Protein AF-A0A496RJE5-F1 (afdb_monomer_lite)

Secondary structure (DSSP, 8-state):
-PPP-----HHHHHHHH-HHHHHHHHHHHHTT--EEEEEEEEEEEEEEETTTTEEE--STTTGGGGGGBTSEETTEEEEEEEEEEEEEEEEEESS-S-GGG-----S-HHHHHHHHHHHHHHHHHHHHHHH---HHHHHHHHHHHHHHHHHHH----

Radius of gyration: 21.96 Å; chains: 1; bounding box: 52×40×58 Å

Structure (mmCIF, N/CA/C/O backbone):
data_AF-A0A496RJE5-F1
#
_entry.id   AF-A0A496RJE5-F1
#
loop_
_atom_site.group_PDB
_atom_site.id
_atom_site.type_symbol
_atom_site.label_atom_id
_atom_site.label_alt_id
_atom_site.label_comp_id
_atom_site.label_asym_id
_atom_site.label_entity_id
_atom_site.label_seq_id
_atom_site.pdbx_PDB_ins_code
_atom_site.Cartn_x
_atom_site.Cartn_y
_atom_site.Cartn_z
_atom_site.occupancy
_atom_site.B_iso_or_equiv
_atom_site.auth_seq_id
_atom_site.auth_comp_id
_atom_site.auth_asym_id
_atom_site.auth_atom_id
_atom_site.pdbx_PDB_model_num
ATOM 1 N N . VAL A 1 1 ? 32.457 25.068 -16.200 1.00 41.00 1 VAL A N 1
ATOM 2 C CA . VAL A 1 1 ? 31.745 24.060 -17.013 1.00 41.00 1 VAL A CA 1
ATOM 3 C C . VAL A 1 1 ? 31.152 23.102 -16.009 1.00 41.00 1 VAL A C 1
ATOM 5 O O . VAL A 1 1 ? 31.904 22.355 -15.402 1.00 41.00 1 VAL A O 1
ATOM 8 N N . GLU A 1 2 ? 29.876 23.285 -15.682 1.00 40.19 2 GLU A N 1
ATOM 9 C CA . GLU A 1 2 ? 29.171 22.402 -14.750 1.00 40.19 2 GLU A CA 1
ATOM 10 C C . GLU A 1 2 ? 28.734 21.156 -15.521 1.00 40.19 2 GLU A C 1
ATOM 12 O O . GLU A 1 2 ? 28.161 21.270 -16.606 1.00 40.19 2 GLU A O 1
ATOM 17 N N . ASP A 1 3 ? 29.083 19.988 -14.987 1.00 42.78 3 ASP A N 1
ATOM 18 C CA . ASP A 1 3 ? 28.692 18.684 -15.520 1.00 42.78 3 ASP A CA 1
ATOM 19 C C . ASP A 1 3 ? 27.156 18.602 -15.582 1.00 42.78 3 ASP A C 1
ATOM 21 O O . ASP A 1 3 ? 26.494 18.890 -14.576 1.00 42.78 3 ASP A O 1
ATOM 25 N N . PRO A 1 4 ? 26.544 18.248 -16.726 1.00 40.50 4 PRO A N 1
ATOM 26 C CA . PRO A 1 4 ? 25.096 18.164 -16.810 1.00 40.50 4 PRO A CA 1
ATOM 27 C C . PRO A 1 4 ? 24.574 17.057 -15.887 1.00 40.50 4 PRO A C 1
ATOM 29 O O . PRO A 1 4 ? 25.079 15.936 -15.865 1.00 40.50 4 PRO A O 1
ATOM 32 N N . ILE A 1 5 ? 23.515 17.364 -15.135 1.00 41.75 5 ILE A N 1
ATOM 33 C CA . ILE A 1 5 ? 22.805 16.381 -14.314 1.00 41.75 5 ILE A CA 1
ATOM 34 C C . ILE A 1 5 ? 22.222 15.304 -15.240 1.00 41.75 5 ILE A C 1
ATOM 36 O O . ILE A 1 5 ? 21.236 15.531 -15.942 1.00 41.75 5 ILE A O 1
ATOM 40 N N . HIS A 1 6 ? 22.812 14.111 -15.220 1.00 40.84 6 HIS A N 1
ATOM 41 C CA . HIS A 1 6 ? 22.253 12.930 -15.865 1.00 40.84 6 HIS A CA 1
ATOM 42 C C . HIS A 1 6 ? 21.144 12.359 -14.974 1.00 40.84 6 HIS A C 1
ATOM 44 O O . HIS A 1 6 ? 21.412 11.727 -13.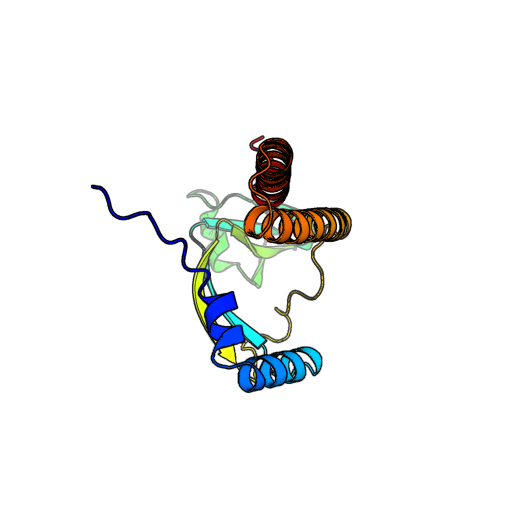954 1.00 40.84 6 HIS A O 1
ATOM 50 N N . VAL A 1 7 ? 19.879 12.563 -15.346 1.00 40.28 7 VAL A N 1
ATOM 51 C CA . VAL A 1 7 ? 18.779 11.796 -14.746 1.00 40.28 7 VAL A CA 1
ATOM 52 C C . VAL A 1 7 ? 18.904 10.355 -15.240 1.00 40.28 7 VAL A C 1
ATOM 54 O O . VAL A 1 7 ? 18.534 10.025 -16.364 1.00 40.28 7 VAL A O 1
ATOM 57 N N . ILE A 1 8 ? 19.470 9.490 -14.403 1.00 44.50 8 ILE A N 1
ATOM 58 C CA . ILE A 1 8 ? 19.629 8.067 -14.692 1.00 44.50 8 ILE A CA 1
ATOM 59 C C . ILE A 1 8 ? 18.302 7.368 -14.381 1.00 44.50 8 ILE A C 1
ATOM 61 O O . ILE A 1 8 ? 17.990 7.080 -13.226 1.00 44.50 8 ILE A O 1
ATOM 65 N N . CYS A 1 9 ? 17.511 7.060 -15.414 1.00 47.94 9 CYS A N 1
ATOM 66 C CA . CYS A 1 9 ? 16.371 6.157 -15.265 1.00 47.94 9 CYS A CA 1
ATOM 67 C C . CYS A 1 9 ? 16.885 4.713 -15.146 1.00 47.94 9 CYS A C 1
ATOM 69 O O . CYS A 1 9 ? 16.980 3.978 -16.133 1.00 47.94 9 CYS A O 1
ATOM 71 N N . LEU A 1 10 ? 17.258 4.318 -13.924 1.00 49.53 10 LEU A N 1
ATOM 72 C CA . LEU A 1 10 ? 17.849 3.007 -13.624 1.00 49.53 10 LEU A CA 1
ATOM 73 C C . LEU A 1 10 ? 16.986 1.840 -14.128 1.00 49.53 10 LEU A C 1
ATOM 75 O O . LEU A 1 10 ? 17.532 0.834 -14.569 1.00 49.53 10 LEU A O 1
ATOM 79 N N . ALA A 1 11 ? 15.658 1.990 -14.140 1.00 55.22 11 ALA A N 1
ATOM 80 C CA . ALA A 1 11 ? 14.743 0.977 -14.664 1.00 55.22 11 ALA A CA 1
ATOM 81 C C . ALA A 1 11 ? 14.916 0.745 -16.179 1.00 55.22 11 ALA A C 1
ATOM 83 O O . ALA A 1 11 ? 14.991 -0.404 -16.618 1.00 55.22 11 ALA A O 1
ATOM 84 N N . CYS A 1 12 ? 15.045 1.813 -16.974 1.00 49.59 12 CYS A N 1
ATOM 85 C CA . CYS A 1 12 ? 15.249 1.708 -18.422 1.00 49.59 12 CYS A CA 1
ATOM 86 C C . CYS A 1 12 ? 16.624 1.122 -18.759 1.00 49.59 12 CYS A C 1
ATOM 88 O O . CYS A 1 12 ? 16.729 0.259 -19.629 1.00 49.59 12 CYS A O 1
ATOM 90 N N . LEU A 1 13 ? 17.672 1.534 -18.036 1.00 56.09 13 LEU A N 1
ATOM 91 C CA . LEU A 1 13 ? 19.010 0.960 -18.206 1.00 56.09 13 LEU A CA 1
ATOM 92 C C . LEU A 1 13 ? 19.041 -0.519 -17.823 1.00 56.09 13 LEU A C 1
ATOM 94 O O . LEU A 1 13 ? 19.620 -1.324 -18.544 1.00 56.09 13 LEU A O 1
ATOM 98 N N . TYR A 1 14 ? 18.375 -0.902 -16.734 1.00 61.72 14 TYR A N 1
ATOM 99 C CA . TYR A 1 14 ? 18.297 -2.299 -16.322 1.00 61.72 14 TYR A CA 1
ATOM 100 C C . TYR A 1 14 ? 17.553 -3.155 -17.353 1.00 61.72 14 TYR A C 1
ATOM 102 O O . TYR A 1 14 ? 18.004 -4.250 -17.678 1.00 61.72 14 TYR A O 1
ATOM 110 N N . GLN A 1 15 ? 16.453 -2.649 -17.924 1.00 68.75 15 GLN A N 1
ATOM 111 C CA . GLN A 1 15 ? 15.754 -3.329 -19.015 1.00 68.75 15 GLN A CA 1
ATOM 112 C C . GLN A 1 15 ? 16.622 -3.462 -20.269 1.00 68.75 15 GLN A C 1
ATOM 114 O O . GLN A 1 15 ? 16.602 -4.512 -20.907 1.00 68.75 15 GLN A O 1
ATOM 119 N N . TYR A 1 16 ? 17.392 -2.429 -20.608 1.00 64.31 16 TYR A N 1
ATOM 120 C CA . TYR A 1 16 ? 18.298 -2.456 -21.753 1.00 64.31 16 TYR A CA 1
ATOM 121 C C . TYR A 1 16 ? 19.459 -3.447 -21.561 1.00 64.31 16 TYR A C 1
ATOM 123 O O . TYR A 1 16 ? 19.780 -4.204 -22.473 1.00 64.31 16 TYR A O 1
ATOM 131 N N . ILE A 1 17 ? 20.065 -3.478 -20.370 1.00 70.44 17 ILE A N 1
ATOM 132 C CA . ILE A 1 17 ? 21.220 -4.335 -20.056 1.00 70.44 17 ILE A CA 1
ATOM 133 C C . ILE A 1 17 ? 20.788 -5.791 -19.806 1.00 70.44 17 ILE A C 1
ATOM 135 O O . ILE A 1 17 ? 21.493 -6.723 -20.195 1.00 70.44 17 ILE A O 1
ATOM 139 N N . PHE A 1 18 ? 19.618 -6.012 -19.196 1.00 82.00 18 PHE A N 1
ATOM 140 C CA . PHE A 1 18 ? 19.119 -7.336 -18.801 1.00 82.00 18 PHE A CA 1
ATOM 141 C C . PHE A 1 18 ? 17.713 -7.648 -19.359 1.00 82.00 18 PHE A C 1
ATOM 143 O O . PHE A 1 18 ? 16.799 -7.980 -18.593 1.00 82.00 18 PHE A O 1
ATOM 150 N N . PRO A 1 19 ? 17.510 -7.615 -20.692 1.00 79.56 19 PRO A N 1
ATOM 151 C CA . PRO A 1 19 ? 16.179 -7.728 -21.295 1.00 79.56 19 PRO A CA 1
ATOM 152 C C . PRO A 1 19 ? 15.504 -9.070 -20.981 1.00 79.56 19 PRO A C 1
ATOM 154 O O . PRO A 1 19 ? 14.354 -9.108 -20.552 1.00 79.56 19 PRO A O 1
ATOM 157 N N . LYS A 1 20 ? 16.253 -10.179 -21.065 1.00 86.06 20 LYS A N 1
ATOM 158 C CA . LYS A 1 20 ? 15.746 -11.526 -20.740 1.00 86.06 20 LYS A CA 1
ATOM 159 C C . LYS A 1 20 ? 15.298 -11.653 -19.280 1.00 86.06 20 LYS A C 1
ATOM 161 O O . LYS A 1 20 ? 14.317 -12.336 -18.994 1.00 86.06 20 LYS A O 1
ATOM 166 N N . THR A 1 21 ? 16.013 -11.006 -18.359 1.00 81.75 21 THR A N 1
ATOM 167 C CA . THR A 1 21 ? 15.677 -11.009 -16.929 1.00 81.75 21 THR A CA 1
ATOM 168 C C . THR A 1 21 ? 14.363 -10.273 -16.689 1.00 81.75 21 THR A C 1
ATOM 170 O O . THR A 1 21 ? 13.494 -10.788 -15.986 1.00 81.75 21 THR A O 1
ATOM 173 N N . ILE A 1 22 ? 14.175 -9.112 -17.325 1.00 80.44 22 ILE A N 1
ATOM 174 C CA . ILE A 1 22 ? 12.925 -8.350 -17.241 1.00 80.44 22 ILE A CA 1
ATOM 175 C C . ILE A 1 22 ? 11.750 -9.117 -17.846 1.00 80.44 22 ILE A C 1
ATOM 177 O O . ILE A 1 22 ? 10.693 -9.183 -17.221 1.00 80.44 22 ILE A O 1
ATOM 181 N N . ASP A 1 23 ? 11.919 -9.739 -19.010 1.00 83.69 23 ASP A N 1
ATOM 182 C CA . ASP A 1 23 ? 10.843 -10.518 -19.631 1.00 83.69 23 ASP A CA 1
ATOM 183 C C . ASP A 1 23 ? 10.439 -11.711 -18.761 1.00 83.69 23 ASP A C 1
ATOM 185 O O . ASP A 1 23 ? 9.250 -11.988 -18.575 1.00 83.69 23 ASP A O 1
ATOM 189 N N . ARG A 1 24 ? 11.418 -12.376 -18.134 1.00 84.31 24 ARG A N 1
ATOM 190 C CA . ARG A 1 24 ? 11.146 -13.448 -17.175 1.00 84.31 24 ARG A CA 1
ATOM 191 C C . ARG A 1 24 ? 10.397 -12.941 -15.942 1.00 84.31 24 ARG A C 1
ATOM 193 O O . ARG A 1 24 ? 9.461 -13.608 -15.503 1.00 84.31 24 ARG A O 1
ATOM 200 N N . LEU A 1 25 ? 10.779 -11.791 -15.390 1.00 81.06 25 LEU A N 1
ATOM 201 C CA . LEU A 1 25 ? 10.091 -11.186 -14.246 1.00 81.06 25 LEU A CA 1
ATOM 202 C C . LEU A 1 25 ? 8.653 -10.793 -14.601 1.00 81.06 25 LEU A C 1
ATOM 204 O O . LEU A 1 25 ? 7.736 -11.161 -13.872 1.00 81.06 25 LEU A O 1
ATOM 208 N N . LYS A 1 26 ? 8.434 -10.146 -15.753 1.00 78.94 26 LYS A N 1
ATOM 209 C CA . LYS A 1 26 ? 7.093 -9.817 -16.269 1.00 78.94 26 LYS A CA 1
ATOM 210 C C . LYS A 1 26 ? 6.223 -11.063 -16.416 1.00 78.94 26 LYS A C 1
ATOM 212 O O . LYS A 1 26 ? 5.072 -11.057 -15.987 1.00 78.94 26 LYS A O 1
ATOM 217 N N . TYR A 1 27 ? 6.781 -12.143 -16.964 1.00 81.75 27 TYR A N 1
ATOM 218 C CA . TYR A 1 27 ? 6.087 -13.425 -17.063 1.00 81.75 27 TYR A CA 1
ATOM 219 C C . TYR A 1 27 ? 5.696 -13.973 -15.683 1.00 81.75 27 TYR A C 1
ATOM 221 O O . TYR A 1 27 ? 4.548 -14.354 -15.482 1.00 81.75 27 TYR A O 1
ATOM 229 N N . LEU A 1 28 ? 6.619 -13.996 -14.714 1.00 75.06 28 LEU A N 1
ATOM 230 C CA .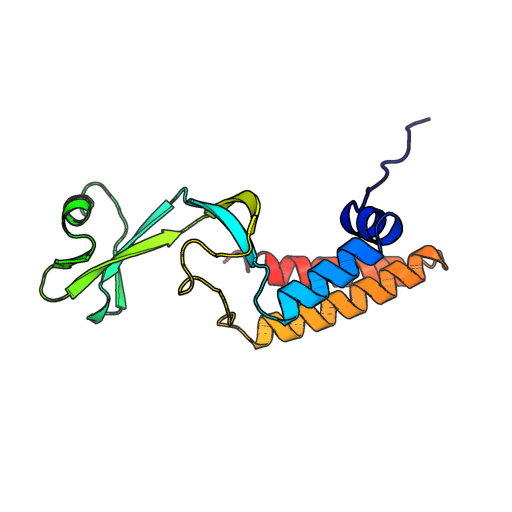 LEU A 1 28 ? 6.338 -14.503 -13.365 1.00 75.06 28 LEU A CA 1
ATOM 231 C C . LEU A 1 28 ? 5.286 -13.664 -12.630 1.00 75.06 28 LEU A C 1
ATOM 233 O O . LEU A 1 28 ? 4.403 -14.238 -11.995 1.00 75.06 28 LEU A O 1
ATOM 237 N N . VAL A 1 29 ? 5.338 -12.337 -12.759 1.00 76.38 29 VAL A N 1
ATOM 238 C CA . VAL A 1 29 ? 4.325 -11.423 -12.211 1.00 76.38 29 VAL A CA 1
ATOM 239 C C . VAL A 1 29 ? 2.958 -11.693 -12.843 1.00 76.38 29 VAL A C 1
ATOM 241 O O . VAL A 1 29 ? 1.981 -11.863 -12.122 1.00 76.38 29 VAL A O 1
ATOM 244 N N . GLY A 1 30 ? 2.882 -11.827 -14.173 1.00 68.50 30 GLY A N 1
ATOM 245 C CA . GLY A 1 30 ? 1.631 -12.138 -14.877 1.00 68.50 30 GLY A CA 1
ATOM 246 C C . GLY A 1 30 ? 1.026 -13.502 -14.517 1.00 68.50 30 GLY A C 1
ATOM 247 O O . GLY A 1 30 ? -0.159 -13.725 -14.736 1.00 68.50 30 GLY A O 1
ATOM 248 N N . GLN A 1 31 ? 1.825 -14.407 -13.950 1.00 77.50 31 GLN A N 1
ATOM 249 C CA . GLN A 1 31 ? 1.388 -15.710 -13.443 1.00 77.50 31 GLN A CA 1
ATOM 250 C C . GLN A 1 31 ? 1.092 -15.703 -11.933 1.00 77.50 31 GLN A C 1
ATOM 252 O O . GLN A 1 31 ? 0.794 -16.761 -11.383 1.00 77.50 31 GLN A O 1
ATOM 257 N N . GLY A 1 32 ? 1.235 -14.563 -11.246 1.00 73.81 32 GLY A N 1
ATOM 258 C CA . GLY A 1 32 ? 1.118 -14.489 -9.786 1.00 73.81 32 GLY A CA 1
ATOM 259 C C . GLY A 1 32 ? 2.185 -15.310 -9.051 1.00 73.81 32 GLY A C 1
ATOM 260 O O . GLY A 1 32 ? 1.912 -15.875 -8.000 1.00 73.81 32 GLY A O 1
ATOM 261 N N . LYS A 1 33 ? 3.387 -15.444 -9.627 1.00 79.12 33 LYS A N 1
ATOM 262 C CA . LYS A 1 33 ? 4.520 -16.216 -9.069 1.00 79.12 33 LYS A CA 1
ATOM 263 C C . LYS A 1 33 ? 5.679 -15.339 -8.598 1.00 79.12 33 LYS A C 1
ATOM 265 O O . LYS A 1 33 ? 6.702 -15.853 -8.153 1.00 79.12 33 LYS A O 1
ATOM 270 N N . ALA A 1 34 ? 5.547 -14.029 -8.758 1.00 79.00 34 ALA A N 1
ATOM 271 C CA . ALA A 1 34 ? 6.481 -13.040 -8.258 1.00 79.00 34 ALA A CA 1
ATOM 272 C C . ALA A 1 34 ? 5.687 -11.827 -7.784 1.00 79.00 34 ALA A C 1
ATOM 274 O O . ALA A 1 34 ? 4.853 -11.296 -8.518 1.00 79.00 34 ALA A O 1
ATOM 275 N N . PHE A 1 35 ? 5.970 -11.402 -6.562 1.00 75.88 35 PHE A N 1
ATOM 276 C CA . PHE A 1 35 ? 5.308 -10.299 -5.890 1.00 75.88 35 PHE A CA 1
ATOM 277 C C . PHE A 1 35 ? 6.348 -9.300 -5.418 1.00 75.88 35 PHE A C 1
ATOM 279 O O . PHE A 1 35 ? 7.489 -9.659 -5.114 1.00 75.88 35 PHE A O 1
ATOM 286 N N . VAL A 1 36 ? 5.930 -8.044 -5.328 1.00 71.62 36 VAL A N 1
ATOM 287 C CA . VAL A 1 36 ? 6.714 -7.017 -4.659 1.00 71.62 36 VAL A CA 1
ATOM 288 C C . VAL A 1 36 ? 6.362 -7.071 -3.179 1.00 71.62 36 VAL A C 1
ATOM 290 O O . VAL A 1 36 ? 5.231 -6.790 -2.791 1.00 71.62 36 VAL A O 1
ATOM 293 N N . SER A 1 37 ? 7.331 -7.458 -2.361 1.00 73.19 37 SER A N 1
ATOM 294 C CA . SER A 1 37 ? 7.268 -7.265 -0.920 1.00 73.19 37 SER A CA 1
ATOM 295 C C . SER A 1 37 ? 7.728 -5.848 -0.627 1.00 73.19 37 SER A C 1
ATOM 297 O O . SER A 1 37 ? 8.854 -5.482 -0.969 1.00 73.19 37 SER A O 1
ATOM 299 N N . VAL A 1 38 ? 6.859 -5.062 -0.004 1.00 70.94 38 VAL A N 1
ATOM 300 C CA . VAL A 1 38 ? 7.183 -3.717 0.464 1.00 70.94 38 VAL A CA 1
ATOM 301 C C . VAL A 1 38 ? 7.247 -3.719 1.982 1.00 70.94 38 VAL A C 1
ATOM 303 O O . VAL A 1 38 ? 6.372 -4.266 2.650 1.00 70.94 38 VAL A O 1
ATOM 306 N N . GLU A 1 39 ? 8.290 -3.111 2.524 1.00 72.31 39 GLU A N 1
ATOM 307 C CA . GLU A 1 39 ? 8.352 -2.753 3.932 1.00 72.31 39 GLU A CA 1
ATOM 308 C C . GLU A 1 39 ? 7.763 -1.352 4.088 1.00 72.31 39 GLU A C 1
ATOM 310 O O . GLU A 1 39 ? 8.328 -0.377 3.584 1.00 72.31 39 GLU A O 1
ATOM 315 N N . ALA A 1 40 ? 6.606 -1.270 4.746 1.00 74.69 40 ALA A N 1
ATOM 316 C CA . ALA A 1 40 ? 5.906 -0.022 5.007 1.00 74.69 40 ALA A CA 1
ATOM 317 C C . ALA A 1 40 ? 6.065 0.376 6.479 1.00 74.69 40 ALA A C 1
ATOM 319 O O . ALA A 1 40 ? 5.731 -0.386 7.387 1.00 74.69 40 ALA A O 1
ATOM 320 N N . TYR A 1 41 ? 6.545 1.593 6.694 1.00 72.75 41 TYR A N 1
ATOM 321 C CA . TYR A 1 41 ? 6.630 2.250 7.988 1.00 72.75 41 TYR A CA 1
ATOM 322 C C . TYR A 1 41 ? 5.470 3.226 8.108 1.00 72.75 41 TYR A C 1
ATOM 324 O O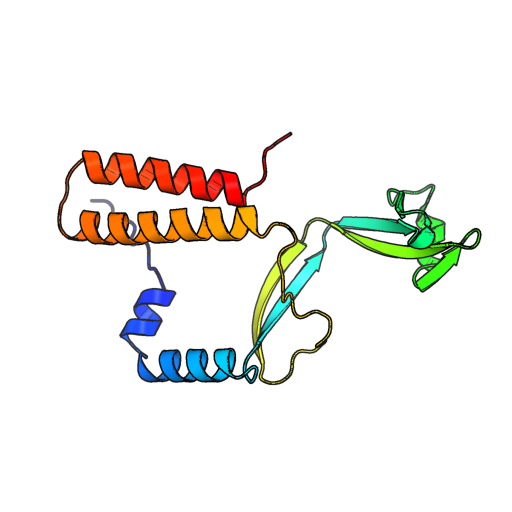 . TYR A 1 41 ? 5.342 4.117 7.277 1.00 72.75 41 TYR A O 1
ATOM 332 N N . PHE A 1 42 ? 4.646 3.079 9.139 1.00 79.56 42 PHE A N 1
ATOM 333 C CA . PHE A 1 42 ? 3.524 3.978 9.407 1.00 79.56 42 PHE A CA 1
ATOM 334 C C . PHE A 1 42 ? 3.927 4.943 10.519 1.00 79.56 42 PHE A C 1
ATOM 336 O O . PHE A 1 42 ? 4.243 4.511 11.630 1.00 79.56 42 PHE A O 1
ATOM 343 N N . THR A 1 43 ? 3.951 6.239 10.222 1.00 78.56 43 THR A N 1
ATOM 344 C CA . THR A 1 43 ? 4.316 7.289 11.190 1.00 78.56 43 THR A CA 1
ATOM 345 C C . THR A 1 43 ? 3.113 7.710 12.030 1.00 78.56 43 THR A C 1
ATOM 347 O O . THR A 1 43 ? 3.280 8.220 13.141 1.00 78.56 43 THR A O 1
ATOM 350 N N . LYS A 1 44 ? 1.897 7.466 11.528 1.00 85.06 44 LYS A N 1
ATOM 351 C CA . LYS A 1 44 ? 0.645 7.828 12.182 1.00 85.06 44 LYS A CA 1
ATOM 352 C C . LYS A 1 44 ? -0.372 6.697 12.082 1.00 85.06 44 LYS A C 1
ATOM 354 O O . LYS A 1 44 ? -0.382 5.892 11.160 1.00 85.06 44 LYS A O 1
ATOM 359 N N . TRP A 1 45 ? -1.245 6.605 13.072 1.00 92.50 45 TRP A N 1
ATOM 360 C CA . TRP A 1 45 ? -2.402 5.724 13.010 1.00 92.50 45 TRP A CA 1
ATOM 361 C C . TRP A 1 45 ? -3.446 6.167 14.032 1.00 92.50 45 TRP A C 1
ATOM 363 O O . TRP A 1 45 ? -3.125 6.835 15.018 1.00 92.50 45 TRP A O 1
ATOM 373 N N . ASN A 1 46 ? -4.695 5.792 13.787 1.00 95.12 46 ASN A N 1
ATOM 374 C CA . ASN A 1 46 ? -5.851 6.105 14.621 1.00 95.12 46 ASN A CA 1
ATOM 375 C C . ASN A 1 46 ? -6.711 4.850 14.828 1.00 95.12 46 ASN A C 1
ATOM 377 O O . ASN A 1 46 ? -6.408 3.779 14.293 1.00 95.12 46 ASN A O 1
ATOM 381 N N . TYR A 1 47 ? -7.788 4.960 15.603 1.00 96.12 47 TYR A N 1
ATOM 382 C CA . TYR A 1 47 ? -8.736 3.860 15.754 1.00 96.12 47 TYR A CA 1
ATOM 383 C C . TYR A 1 47 ? -9.885 3.989 14.768 1.00 96.12 47 TYR A C 1
ATOM 385 O O . TYR A 1 47 ? -10.296 5.086 14.386 1.00 96.12 47 TYR A O 1
ATOM 393 N N . PHE A 1 48 ? -10.437 2.842 14.407 1.00 95.94 48 PHE A N 1
ATOM 394 C CA . PHE A 1 48 ? -11.625 2.749 13.584 1.00 95.94 48 PHE A CA 1
ATOM 395 C C . PHE A 1 48 ? -12.582 1.731 14.197 1.00 95.94 48 PHE A C 1
ATOM 397 O O . PHE A 1 48 ? -12.187 0.596 14.460 1.00 95.94 48 PHE A O 1
ATOM 404 N N . LEU A 1 49 ? -13.826 2.133 14.455 1.00 96.62 49 LEU A N 1
ATOM 405 C CA . LEU A 1 49 ? -14.870 1.218 14.909 1.00 96.62 49 LEU A CA 1
ATOM 406 C C . LEU A 1 49 ? -15.618 0.681 13.693 1.00 96.62 49 LEU A C 1
ATOM 408 O O . LEU A 1 49 ? -16.326 1.430 13.016 1.00 96.62 49 LEU A O 1
ATOM 412 N N . VAL A 1 50 ? -15.444 -0.613 13.424 1.00 92.50 50 VAL A N 1
ATOM 413 C CA . VAL A 1 50 ? -15.805 -1.243 12.145 1.00 92.50 50 VAL A CA 1
ATOM 414 C C . VAL A 1 50 ? -17.300 -1.145 11.855 1.00 92.50 50 VAL A C 1
ATOM 416 O O . VAL A 1 50 ? -17.700 -0.687 10.789 1.00 92.50 50 VAL A O 1
ATOM 419 N N . GLU A 1 51 ? -18.137 -1.530 12.812 1.00 95.69 51 GLU A N 1
ATOM 420 C CA . GLU A 1 51 ? -19.581 -1.660 12.622 1.00 95.69 51 GLU A CA 1
ATOM 421 C C . GLU A 1 51 ? -20.282 -0.301 12.530 1.00 95.69 51 GLU A C 1
ATOM 423 O O . GLU A 1 51 ? -21.346 -0.204 11.925 1.00 95.69 51 GLU A O 1
ATOM 428 N N . SER A 1 52 ? -19.699 0.757 13.102 1.00 94.69 52 SER A N 1
ATOM 429 C CA . SER A 1 52 ? -20.250 2.115 13.007 1.00 94.69 52 SER A CA 1
ATOM 430 C C . SER A 1 52 ? -19.534 3.014 12.012 1.00 94.69 52 SER A C 1
ATOM 432 O O . SER A 1 52 ? -19.911 4.178 11.906 1.00 94.69 52 SER A O 1
ATOM 434 N N . ASN A 1 53 ? -18.513 2.509 11.313 1.00 93.44 53 ASN A N 1
ATOM 435 C CA . ASN A 1 53 ? -17.688 3.293 10.397 1.00 93.44 53 ASN A CA 1
ATOM 436 C C . ASN A 1 53 ? -17.163 4.593 11.047 1.00 93.44 53 ASN A C 1
ATOM 438 O O . ASN A 1 53 ? -17.210 5.672 10.458 1.00 93.44 53 ASN A O 1
ATOM 442 N N . GLU A 1 54 ? -16.736 4.501 12.309 1.00 95.06 54 GLU A N 1
ATOM 443 C CA . GLU A 1 54 ? -16.397 5.665 13.133 1.00 95.06 54 GLU A CA 1
ATOM 444 C C . GLU A 1 54 ? -14.884 5.786 13.292 1.00 95.06 54 GLU A C 1
ATOM 446 O O . GLU A 1 54 ? -14.223 4.867 13.777 1.00 95.06 54 GLU A O 1
ATOM 451 N N . PHE A 1 55 ? -14.343 6.936 12.900 1.00 94.94 55 PHE A N 1
ATOM 452 C CA . PHE A 1 55 ? -12.942 7.282 13.092 1.00 94.94 55 PHE A CA 1
ATOM 453 C C . PHE A 1 55 ? -12.739 7.935 14.458 1.00 94.94 55 PHE A C 1
ATOM 455 O O . PHE A 1 55 ? -13.419 8.906 14.791 1.00 94.94 55 PHE A O 1
ATOM 462 N N . ILE A 1 56 ? -11.765 7.443 15.222 1.00 95.56 56 ILE A N 1
ATOM 463 C CA . ILE A 1 56 ? -11.426 7.988 16.536 1.00 95.56 56 ILE A CA 1
ATOM 464 C C . ILE A 1 56 ? -9.935 8.344 16.552 1.00 95.56 56 ILE A C 1
ATOM 466 O O . ILE A 1 56 ? -9.094 7.441 16.477 1.00 95.56 56 ILE A O 1
ATOM 470 N N . PRO A 1 57 ? -9.580 9.638 16.685 1.00 95.62 57 PRO A N 1
ATOM 471 C CA . PRO A 1 57 ? -8.192 10.061 16.793 1.00 95.62 57 PRO A CA 1
ATOM 472 C C . PRO A 1 57 ? -7.493 9.390 17.973 1.00 95.62 57 PRO A C 1
ATOM 474 O O . PRO A 1 57 ? -8.052 9.335 19.070 1.00 95.62 57 PRO A O 1
ATOM 477 N N . ARG A 1 58 ? -6.255 8.930 17.780 1.00 94.88 58 ARG A N 1
ATOM 478 C CA . ARG A 1 58 ? -5.428 8.420 18.877 1.00 94.88 58 ARG A CA 1
ATOM 479 C C . ARG A 1 58 ? -4.757 9.576 19.623 1.00 94.88 58 ARG A C 1
ATOM 481 O O . ARG A 1 58 ? -3.883 10.246 19.084 1.00 94.88 58 ARG A O 1
ATOM 488 N N . ASN A 1 59 ? -5.148 9.783 20.876 1.00 95.94 59 ASN A N 1
ATOM 489 C CA . ASN A 1 59 ? -4.614 10.803 21.779 1.00 95.94 59 ASN A CA 1
ATOM 490 C C . ASN A 1 59 ? -4.636 10.285 23.234 1.00 95.94 59 ASN A C 1
ATOM 492 O O . ASN A 1 59 ? -4.950 9.119 23.477 1.00 95.94 59 ASN A O 1
ATOM 496 N N . ASP A 1 60 ? -4.290 11.126 24.211 1.00 97.06 60 ASP A N 1
ATOM 497 C CA . ASP A 1 60 ? -4.242 10.722 25.623 1.00 97.06 60 ASP A CA 1
ATOM 498 C C . ASP A 1 60 ? -5.587 10.273 26.206 1.00 97.06 60 ASP A C 1
ATOM 500 O O . ASP A 1 60 ? -5.603 9.450 27.123 1.00 97.06 60 ASP A O 1
ATOM 504 N N . GLU A 1 61 ? -6.696 10.765 25.658 1.00 96.94 61 GLU A N 1
ATOM 505 C CA . GLU A 1 61 ? -8.051 10.421 26.092 1.00 96.94 61 GLU A CA 1
ATOM 506 C C . GLU A 1 61 ? -8.511 9.086 25.506 1.00 96.94 61 GLU A C 1
ATOM 508 O O . GLU A 1 61 ? -9.267 8.360 26.142 1.00 96.94 61 GLU A O 1
ATOM 513 N N . THR A 1 62 ? -8.033 8.727 24.313 1.00 96.06 62 THR A N 1
ATOM 514 C CA . THR A 1 62 ? -8.458 7.526 23.579 1.00 96.06 62 THR A CA 1
ATOM 515 C C . THR A 1 62 ? -7.429 6.398 23.613 1.00 96.06 62 THR A C 1
ATOM 517 O O . THR A 1 62 ? -7.727 5.288 23.176 1.00 96.06 62 THR A O 1
ATOM 520 N N . LYS A 1 63 ? -6.225 6.619 24.170 1.00 95.88 63 LYS A N 1
ATOM 521 C CA . LYS A 1 63 ? -5.143 5.611 24.243 1.00 95.88 63 LYS A CA 1
ATOM 522 C C . LYS A 1 63 ? -5.536 4.308 24.933 1.00 95.88 63 LYS A C 1
ATOM 524 O O . LYS A 1 63 ? -4.940 3.272 24.669 1.00 95.88 63 LYS A O 1
ATOM 529 N N . PHE A 1 64 ? -6.560 4.328 25.787 1.00 96.00 64 PHE A N 1
ATOM 530 C CA . PHE A 1 64 ? -7.072 3.111 26.421 1.00 96.00 64 PHE A CA 1
ATOM 531 C C . PHE A 1 64 ? -7.591 2.079 25.398 1.00 96.00 64 PHE A C 1
ATOM 533 O O . PHE A 1 64 ? -7.659 0.889 25.714 1.00 96.00 64 PHE A O 1
ATOM 540 N N . LEU A 1 65 ? -7.931 2.508 24.175 1.00 96.19 65 LEU A N 1
ATOM 541 C CA . LEU A 1 65 ? -8.328 1.627 23.077 1.00 96.19 65 LEU A CA 1
ATOM 542 C C . LEU A 1 65 ? -7.161 0.804 22.512 1.00 96.19 65 LEU A C 1
ATOM 544 O O . LEU A 1 65 ? -7.428 -0.204 21.863 1.00 96.19 65 LEU A O 1
ATOM 548 N N . ASP A 1 66 ? -5.898 1.141 22.813 1.00 95.44 66 ASP A N 1
ATOM 549 C CA . ASP A 1 66 ? -4.719 0.350 22.420 1.00 95.44 66 ASP A CA 1
ATOM 550 C C . ASP A 1 66 ? -4.871 -1.126 22.832 1.00 95.44 66 ASP A C 1
ATOM 552 O O . ASP A 1 66 ? -4.602 -2.037 22.047 1.00 95.44 66 ASP A O 1
ATOM 556 N N . ALA A 1 67 ? -5.382 -1.362 24.044 1.00 95.94 67 ALA A N 1
ATOM 557 C CA . ALA A 1 67 ? -5.608 -2.696 24.601 1.00 95.94 67 ALA A CA 1
ATOM 558 C C . ALA A 1 67 ? -6.850 -3.409 24.032 1.00 95.94 67 ALA A C 1
ATOM 560 O O . ALA A 1 67 ? -7.124 -4.552 24.394 1.00 95.94 67 ALA A O 1
ATOM 561 N N . ARG A 1 68 ? -7.639 -2.736 23.188 1.00 95.31 68 ARG A N 1
ATOM 562 C CA . ARG A 1 68 ? -8.900 -3.246 22.629 1.00 95.31 68 ARG A CA 1
ATOM 563 C C . ARG A 1 68 ? -8.813 -3.577 21.145 1.00 95.31 68 ARG A C 1
ATOM 565 O O . ARG A 1 68 ? -9.793 -4.053 20.586 1.00 95.31 68 ARG A O 1
ATOM 572 N N . ILE A 1 69 ? -7.669 -3.354 20.512 1.00 95.19 69 ILE A N 1
ATOM 573 C CA . ILE A 1 69 ? -7.471 -3.601 19.081 1.00 95.19 69 ILE A CA 1
ATOM 574 C C . ILE A 1 69 ? -7.676 -5.086 18.767 1.00 95.19 69 ILE A C 1
ATOM 576 O O . ILE A 1 69 ? -7.128 -5.953 19.443 1.00 95.19 69 ILE A O 1
ATOM 580 N N . GLY A 1 70 ? -8.489 -5.371 17.749 1.00 92.19 70 GLY A N 1
ATOM 581 C CA . GLY A 1 70 ? -8.916 -6.729 17.400 1.00 92.19 70 GLY A CA 1
ATOM 582 C C . GLY A 1 70 ? -9.997 -7.302 18.324 1.00 92.19 70 GLY A C 1
ATOM 583 O O . GLY A 1 70 ? -10.381 -8.456 18.173 1.00 92.19 70 GLY A O 1
ATOM 584 N N . SER A 1 71 ? -10.487 -6.515 19.283 1.00 95.25 71 SER A N 1
ATOM 585 C CA . SER A 1 71 ? -11.576 -6.861 20.199 1.00 95.25 71 SER A CA 1
ATOM 586 C C . SER A 1 71 ? -12.702 -5.830 20.121 1.00 95.25 71 SER A C 1
ATOM 588 O O . SER A 1 71 ? -12.602 -4.815 19.432 1.00 95.25 71 SER A O 1
ATOM 590 N N . THR A 1 72 ? -13.791 -6.080 20.846 1.00 93.81 72 THR A N 1
ATOM 591 C CA . THR A 1 72 ? -14.948 -5.182 20.869 1.00 93.81 72 THR A CA 1
ATOM 592 C C . THR A 1 72 ? -14.867 -4.139 21.989 1.00 93.81 72 THR A C 1
ATOM 594 O O . THR A 1 72 ? -14.546 -4.466 23.135 1.00 93.81 72 THR A O 1
ATOM 597 N N . TYR A 1 73 ? -15.262 -2.905 21.685 1.00 94.19 73 TYR A N 1
ATOM 598 C CA . TYR A 1 73 ? -15.543 -1.809 22.611 1.00 94.19 73 TYR A CA 1
ATOM 599 C C . TYR A 1 73 ? -16.941 -1.257 22.302 1.00 94.19 73 TYR A C 1
ATOM 601 O O . TYR A 1 73 ? -17.243 -0.944 21.154 1.00 94.19 73 TYR A O 1
ATOM 609 N N . ASN A 1 74 ? -17.821 -1.183 23.306 1.00 93.00 74 ASN A N 1
ATOM 610 C CA . ASN A 1 74 ? -19.230 -0.790 23.132 1.00 93.00 74 ASN A CA 1
ATOM 611 C C . ASN A 1 74 ? -19.956 -1.566 22.014 1.00 93.00 74 ASN A C 1
ATOM 613 O O . ASN A 1 74 ? -20.708 -0.992 21.230 1.00 93.00 74 ASN A O 1
ATOM 617 N N . GLY A 1 75 ? -19.697 -2.874 21.921 1.00 94.88 75 GLY A N 1
ATOM 618 C CA . GLY A 1 75 ? -20.289 -3.743 20.898 1.00 94.88 75 GLY A CA 1
ATOM 619 C C . GLY A 1 75 ? -19.714 -3.570 19.487 1.00 94.88 75 GLY A C 1
ATOM 620 O O . GLY A 1 75 ? -20.237 -4.180 18.564 1.00 94.88 75 GLY A O 1
ATOM 621 N N . LYS A 1 76 ? -18.653 -2.770 19.318 1.00 96.69 76 LYS A N 1
ATOM 622 C CA . LYS A 1 76 ? -18.011 -2.498 18.028 1.00 96.69 76 LYS A CA 1
ATOM 623 C C . LYS A 1 76 ? -16.560 -2.974 18.030 1.00 96.69 76 LYS A C 1
ATOM 625 O O . LYS A 1 76 ? -15.837 -2.728 18.992 1.00 96.69 76 LYS A O 1
ATOM 630 N N . THR A 1 77 ? -16.116 -3.631 16.973 1.00 97.00 77 THR A N 1
ATOM 631 C CA . THR A 1 77 ? -14.736 -4.061 16.764 1.00 97.00 77 THR A CA 1
ATOM 632 C C . THR A 1 77 ? -13.822 -2.852 16.587 1.00 97.00 77 THR A C 1
ATOM 634 O O . THR A 1 77 ? -14.044 -2.010 15.717 1.00 97.00 77 THR A O 1
ATOM 637 N N . VAL A 1 78 ? -12.772 -2.777 17.405 1.00 96.56 78 VAL A N 1
ATOM 638 C CA . VAL A 1 78 ? -11.741 -1.740 17.317 1.00 96.56 78 VAL A CA 1
ATOM 639 C C . VAL A 1 78 ? -10.650 -2.202 16.356 1.00 96.56 78 VAL A C 1
ATOM 641 O O . VAL A 1 78 ? -9.938 -3.173 16.620 1.00 96.56 78 VAL A O 1
ATOM 644 N N . ALA A 1 79 ? -10.481 -1.483 15.254 1.00 94.94 79 ALA A N 1
ATOM 645 C CA . ALA A 1 79 ? -9.398 -1.660 14.297 1.00 94.94 79 ALA A CA 1
ATOM 646 C C . ALA A 1 79 ? -8.386 -0.506 14.382 1.00 94.94 79 ALA A C 1
ATOM 648 O O . ALA A 1 79 ? -8.678 0.566 14.919 1.00 94.94 79 ALA A O 1
ATOM 649 N N . ARG A 1 80 ? -7.191 -0.727 13.823 1.00 92.31 80 ARG A N 1
ATOM 650 C CA . ARG A 1 80 ? -6.252 0.355 13.502 1.00 92.31 80 ARG A CA 1
ATOM 651 C C . ARG A 1 80 ? -6.524 0.833 12.088 1.00 92.31 80 ARG A C 1
ATOM 653 O O . ARG A 1 80 ? -6.563 0.014 11.174 1.00 92.31 80 ARG A O 1
ATOM 660 N N . ILE A 1 81 ? -6.629 2.142 11.915 1.00 88.00 81 ILE A N 1
ATOM 661 C CA . ILE A 1 81 ? -6.470 2.779 10.612 1.00 88.00 81 ILE A CA 1
ATOM 662 C C . ILE A 1 81 ? -5.067 3.372 10.563 1.00 88.00 81 ILE A C 1
ATOM 664 O O . ILE A 1 81 ? -4.673 4.133 11.445 1.00 88.00 81 ILE A O 1
ATOM 668 N N . LEU A 1 82 ? -4.279 2.918 9.594 1.00 86.50 82 LEU A N 1
ATOM 669 C CA . LEU A 1 82 ? -2.893 3.326 9.435 1.00 86.50 82 LEU A CA 1
ATOM 670 C C . LEU A 1 82 ? -2.849 4.497 8.455 1.00 86.50 82 LEU A C 1
ATOM 672 O O . LEU A 1 82 ? -3.336 4.372 7.333 1.00 86.50 82 LEU A O 1
ATOM 676 N N . ASP A 1 83 ? -2.261 5.606 8.887 1.00 76.25 83 ASP A N 1
ATOM 677 C CA . ASP A 1 83 ? -2.153 6.841 8.116 1.00 76.25 83 ASP A CA 1
ATOM 678 C C . ASP A 1 83 ? -0.672 7.151 7.883 1.00 76.25 83 ASP A C 1
ATOM 680 O O . ASP A 1 83 ? 0.170 6.756 8.680 1.00 76.25 83 ASP A O 1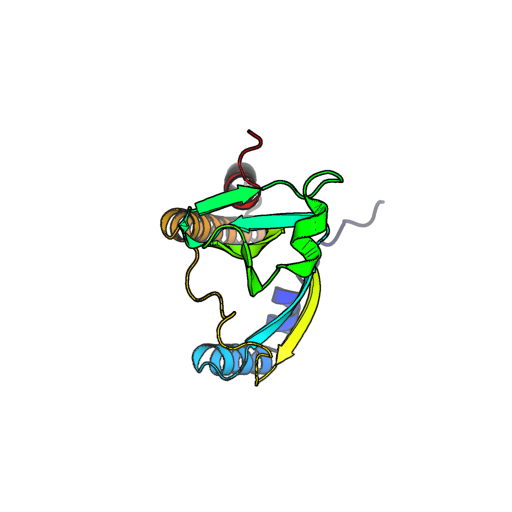
ATOM 684 N N . ASP A 1 84 ? -0.351 7.897 6.826 1.00 71.31 84 ASP A N 1
ATOM 685 C CA . ASP A 1 84 ? 1.008 8.400 6.568 1.00 71.31 84 ASP A CA 1
ATOM 686 C C . ASP A 1 84 ? 2.092 7.301 6.604 1.00 71.31 84 ASP A C 1
ATOM 688 O O . ASP A 1 84 ? 2.715 7.005 7.629 1.00 71.31 84 ASP A O 1
ATOM 692 N N . PHE A 1 85 ? 2.293 6.645 5.460 1.00 71.56 85 PHE A N 1
ATOM 693 C CA . PHE A 1 85 ? 3.254 5.557 5.350 1.00 71.56 85 PHE A CA 1
ATOM 694 C C . PHE A 1 85 ? 4.397 5.878 4.400 1.00 71.56 85 PHE A C 1
ATOM 696 O O . PHE A 1 85 ? 4.224 6.491 3.347 1.00 71.56 85 PHE A O 1
ATOM 703 N N . ILE A 1 86 ? 5.576 5.391 4.767 1.00 70.56 86 ILE A N 1
ATOM 704 C CA . ILE A 1 86 ? 6.799 5.466 3.980 1.00 70.56 86 ILE A CA 1
ATOM 705 C C . ILE A 1 86 ? 7.205 4.041 3.630 1.00 70.56 86 ILE A C 1
ATOM 707 O O . ILE A 1 86 ? 7.230 3.162 4.489 1.00 70.56 86 ILE A O 1
ATOM 711 N N . ILE A 1 87 ? 7.549 3.800 2.368 1.00 70.69 87 ILE A N 1
ATOM 712 C CA . ILE A 1 87 ? 8.118 2.520 1.943 1.00 70.69 87 ILE A CA 1
ATOM 713 C C . ILE A 1 87 ? 9.638 2.622 2.073 1.00 70.69 87 ILE A C 1
ATOM 715 O O . ILE A 1 87 ? 10.253 3.433 1.383 1.00 70.69 87 ILE A O 1
ATOM 719 N N . GLY A 1 88 ? 10.239 1.832 2.964 1.00 50.06 88 GLY A N 1
ATOM 720 C CA . GLY A 1 88 ? 11.691 1.865 3.197 1.00 50.06 88 GLY A CA 1
ATOM 721 C C . GLY A 1 88 ? 12.463 0.730 2.522 1.00 50.06 88 GLY A C 1
ATOM 722 O O . GLY A 1 88 ? 13.641 0.892 2.215 1.00 50.06 88 GLY A O 1
ATOM 723 N N . GLY A 1 89 ? 11.797 -0.389 2.226 1.00 60.59 89 GLY A N 1
ATOM 724 C CA . GLY A 1 89 ? 12.405 -1.563 1.603 1.00 60.59 89 GLY A CA 1
ATOM 725 C C . GLY A 1 89 ? 11.505 -2.162 0.530 1.00 60.59 89 GLY A C 1
ATOM 726 O O . GLY A 1 89 ? 10.289 -2.240 0.697 1.00 60.59 89 GLY A O 1
ATOM 727 N N . VAL A 1 90 ? 12.101 -2.589 -0.584 1.00 68.00 90 VAL A N 1
ATOM 728 C CA . VAL A 1 90 ? 11.392 -3.253 -1.683 1.00 68.00 90 VAL A CA 1
ATOM 729 C C . VAL A 1 90 ? 12.174 -4.496 -2.091 1.00 68.00 90 VAL A C 1
ATOM 731 O O . VAL A 1 90 ? 13.360 -4.413 -2.403 1.00 68.00 90 VAL A O 1
ATOM 734 N N . GLY A 1 91 ? 11.511 -5.650 -2.098 1.00 69.38 91 GLY A N 1
ATOM 735 C CA . GLY A 1 91 ? 12.090 -6.928 -2.506 1.00 69.38 91 GLY A CA 1
ATOM 736 C C . GLY A 1 91 ? 11.145 -7.722 -3.400 1.00 69.38 91 GLY A C 1
ATOM 737 O O . GLY A 1 91 ? 9.933 -7.520 -3.376 1.00 69.38 91 GLY A O 1
ATOM 738 N N . VAL A 1 92 ? 11.689 -8.648 -4.190 1.00 75.44 92 VAL A N 1
ATOM 739 C CA . VAL A 1 92 ? 10.883 -9.596 -4.972 1.00 75.44 92 VAL A CA 1
ATOM 740 C C . VAL A 1 92 ? 10.773 -10.898 -4.190 1.00 75.44 92 VAL A C 1
ATOM 742 O O . VAL A 1 92 ? 11.790 -11.482 -3.823 1.00 75.44 92 VAL A O 1
ATOM 745 N N . THR A 1 93 ? 9.550 -11.367 -3.954 1.00 77.88 93 THR A N 1
ATOM 746 C CA . THR A 1 93 ? 9.286 -12.644 -3.278 1.00 77.88 93 THR A CA 1
ATOM 747 C C . THR A 1 93 ? 8.359 -13.528 -4.115 1.00 77.88 93 THR A C 1
ATOM 749 O O . THR A 1 93 ? 7.421 -13.015 -4.729 1.00 77.88 93 THR A O 1
ATOM 752 N N . PRO A 1 94 ? 8.575 -14.855 -4.158 1.00 79.88 94 PRO A N 1
ATOM 753 C CA . PRO A 1 94 ? 7.595 -15.781 -4.720 1.00 79.88 94 PRO A CA 1
ATOM 754 C C . PRO A 1 94 ? 6.387 -15.989 -3.793 1.00 79.88 94 PRO A C 1
ATOM 756 O O . PRO A 1 94 ? 5.321 -16.355 -4.273 1.00 79.88 94 PRO A O 1
ATOM 759 N N . ASN A 1 95 ? 6.544 -15.733 -2.488 1.00 78.62 95 ASN A N 1
ATOM 760 C CA . ASN A 1 95 ? 5.520 -15.949 -1.467 1.00 78.62 95 ASN A CA 1
ATOM 761 C C . ASN A 1 95 ? 5.304 -14.643 -0.680 1.00 78.62 95 ASN A C 1
ATOM 763 O O . ASN A 1 95 ? 6.185 -14.260 0.099 1.00 78.62 95 ASN A O 1
ATOM 767 N N . PRO A 1 96 ? 4.190 -13.920 -0.886 1.00 70.50 96 PRO A N 1
ATOM 768 C CA . PRO A 1 96 ? 3.905 -12.711 -0.126 1.00 70.50 96 PRO A CA 1
ATOM 769 C C . PRO A 1 96 ? 3.591 -13.074 1.331 1.00 70.50 96 PRO A C 1
ATOM 771 O O . PRO A 1 96 ? 2.920 -14.068 1.597 1.00 70.50 96 PRO A O 1
ATOM 774 N N . ALA A 1 97 ? 4.059 -12.256 2.277 1.00 66.00 97 ALA A N 1
ATOM 775 C CA . ALA A 1 97 ? 3.864 -12.507 3.708 1.00 66.00 97 ALA A CA 1
ATOM 776 C C . ALA A 1 97 ? 2.385 -12.441 4.137 1.00 66.00 97 ALA A C 1
ATOM 778 O O . ALA A 1 97 ? 1.998 -13.091 5.103 1.00 66.00 97 ALA A O 1
ATOM 779 N N . ASN A 1 98 ? 1.562 -11.679 3.410 1.00 66.81 98 ASN A N 1
ATOM 780 C CA . ASN A 1 98 ? 0.117 -11.634 3.595 1.00 66.81 98 ASN A CA 1
ATOM 781 C C . ASN A 1 98 ? -0.592 -11.627 2.224 1.00 66.81 98 ASN A C 1
ATOM 783 O O . ASN A 1 98 ? -0.679 -10.569 1.595 1.00 66.81 98 ASN A O 1
ATOM 787 N N . PRO A 1 99 ? -1.074 -12.786 1.736 1.00 62.12 99 PRO A N 1
ATOM 788 C CA . PRO A 1 99 ? -1.778 -12.890 0.456 1.00 62.12 99 PRO A CA 1
ATOM 789 C C . PRO A 1 99 ? -3.041 -12.021 0.374 1.00 62.12 99 PRO A C 1
ATOM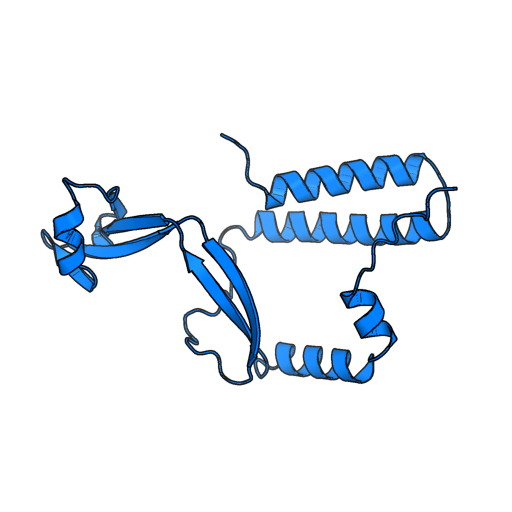 791 O O . PRO A 1 99 ? -3.360 -11.513 -0.697 1.00 62.12 99 PRO A O 1
ATOM 794 N N . ASP A 1 100 ? -3.716 -11.776 1.500 1.00 58.88 100 ASP A N 1
ATOM 795 C CA . ASP A 1 100 ? -4.924 -10.941 1.550 1.00 58.88 100 ASP A CA 1
ATOM 796 C C . ASP A 1 100 ? -4.603 -9.438 1.459 1.00 58.88 100 ASP A C 1
ATOM 798 O O . ASP A 1 100 ? -5.481 -8.620 1.198 1.00 58.88 100 ASP A O 1
ATOM 802 N N . SER A 1 101 ? -3.331 -9.057 1.634 1.00 55.12 101 SER A N 1
ATOM 803 C CA . SER A 1 101 ? -2.838 -7.683 1.437 1.00 55.12 101 SER A CA 1
ATOM 804 C C . SER A 1 101 ? -2.405 -7.396 -0.002 1.00 55.12 101 SER A C 1
ATOM 806 O O . SER A 1 101 ? -1.791 -6.361 -0.269 1.00 55.12 101 SER A O 1
ATOM 808 N N . ILE A 1 102 ? -2.700 -8.293 -0.949 1.00 57.72 102 ILE A N 1
ATOM 809 C CA . ILE A 1 102 ? -2.497 -7.998 -2.366 1.00 57.72 102 ILE A CA 1
ATOM 810 C C . ILE A 1 102 ? -3.523 -6.939 -2.771 1.00 57.72 102 ILE A C 1
ATOM 812 O O . ILE A 1 102 ? -4.724 -7.190 -2.858 1.00 57.72 102 ILE A O 1
ATOM 816 N N . ILE A 1 103 ? -3.030 -5.737 -3.058 1.00 57.69 103 ILE A N 1
ATOM 817 C CA . ILE A 1 103 ? -3.852 -4.634 -3.550 1.00 57.69 103 ILE A CA 1
ATOM 818 C C . ILE A 1 103 ? -4.221 -4.930 -5.012 1.00 57.69 103 ILE A C 1
ATOM 820 O O . ILE A 1 103 ? -3.515 -4.551 -5.943 1.00 57.69 103 ILE A O 1
ATOM 824 N N . ILE A 1 104 ? -5.325 -5.653 -5.209 1.00 51.25 104 ILE A N 1
ATOM 825 C CA . ILE A 1 104 ? -5.845 -6.049 -6.532 1.00 51.25 104 ILE A CA 1
ATOM 826 C C . ILE A 1 104 ? -6.701 -4.966 -7.200 1.00 51.25 104 ILE A C 1
ATOM 828 O O . ILE A 1 104 ? -6.961 -5.030 -8.401 1.00 51.25 104 ILE A O 1
ATOM 832 N N . SER A 1 105 ? -7.141 -3.960 -6.444 1.00 43.47 105 SER A N 1
ATOM 833 C CA . SER A 1 105 ? -7.946 -2.856 -6.964 1.00 43.47 105 SER A CA 1
ATOM 834 C C . SER A 1 105 ? -7.704 -1.579 -6.171 1.00 43.47 105 SER A C 1
ATOM 836 O O . SER A 1 105 ? -7.865 -1.568 -4.952 1.00 43.47 105 SER A O 1
ATOM 838 N N . MET A 1 106 ? -7.385 -0.485 -6.862 1.00 48.16 106 MET A N 1
ATOM 839 C CA . MET A 1 106 ? -7.512 0.849 -6.281 1.00 48.16 106 MET A CA 1
ATOM 840 C C . MET A 1 106 ? -8.991 1.247 -6.282 1.00 48.16 106 MET A C 1
ATOM 842 O O . MET A 1 106 ? -9.672 1.094 -7.296 1.00 48.16 106 MET A O 1
ATOM 846 N N . SER A 1 107 ? -9.484 1.792 -5.170 1.00 45.56 107 SER A N 1
ATOM 847 C CA . SER A 1 107 ? -10.880 2.228 -4.997 1.00 45.56 107 SER A CA 1
ATOM 848 C C . SER A 1 107 ? -11.318 3.340 -5.963 1.00 45.56 107 SER A C 1
ATOM 850 O O . SER A 1 107 ? -12.511 3.579 -6.114 1.00 45.56 107 SER A O 1
ATOM 852 N N . ASN A 1 108 ? -10.386 3.966 -6.687 1.00 52.47 108 ASN A N 1
ATOM 853 C CA . ASN A 1 108 ? -10.670 4.930 -7.745 1.00 52.47 108 ASN A CA 1
ATOM 854 C C . ASN A 1 108 ? -10.182 4.425 -9.107 1.00 52.47 108 ASN A C 1
ATOM 856 O O . ASN A 1 108 ? -9.153 4.866 -9.621 1.00 52.47 108 ASN A O 1
ATOM 860 N N . LYS A 1 109 ? -10.957 3.522 -9.720 1.00 54.34 109 LYS A N 1
ATOM 861 C CA . LYS A 1 109 ? -10.734 3.053 -11.100 1.00 54.34 109 LYS A CA 1
ATOM 862 C C . LYS A 1 109 ? -10.577 4.229 -12.083 1.00 54.34 109 LYS A C 1
ATOM 864 O O . LYS A 1 109 ? -9.679 4.211 -12.912 1.00 54.34 109 LYS A O 1
ATOM 869 N N . ASN A 1 110 ? -11.346 5.306 -11.874 1.00 65.25 110 ASN A N 1
ATOM 870 C CA . ASN A 1 110 ? -11.248 6.554 -12.643 1.00 65.25 110 ASN A CA 1
ATOM 871 C C . ASN A 1 110 ? -9.872 7.232 -12.552 1.00 65.25 110 ASN A C 1
ATOM 873 O O . ASN A 1 110 ? -9.330 7.629 -13.577 1.00 65.25 110 ASN A O 1
ATOM 877 N N . ILE A 1 111 ? -9.278 7.331 -11.356 1.00 65.88 111 ILE A N 1
ATOM 878 C CA . ILE A 1 111 ? -7.947 7.945 -11.196 1.00 65.88 111 ILE A CA 1
ATOM 879 C C . ILE A 1 111 ? -6.881 7.062 -11.848 1.00 65.88 111 ILE A C 1
ATOM 881 O O . ILE A 1 111 ? -5.958 7.578 -12.467 1.00 65.88 111 ILE A O 1
ATOM 885 N N . ALA A 1 112 ? -7.009 5.736 -11.742 1.00 62.16 112 ALA A N 1
ATOM 886 C CA . ALA A 1 112 ? -6.075 4.805 -12.371 1.00 62.16 112 ALA A CA 1
ATOM 887 C C . ALA A 1 112 ? -6.101 4.906 -13.906 1.00 62.16 112 ALA A C 1
ATOM 889 O O . ALA A 1 112 ? -5.042 4.958 -14.533 1.00 62.16 112 ALA A O 1
ATOM 890 N N . ASP A 1 113 ? -7.292 4.967 -14.505 1.00 73.75 113 ASP A N 1
ATOM 891 C CA . ASP A 1 113 ? -7.467 5.075 -15.957 1.00 73.75 113 ASP A CA 1
ATOM 892 C C . ASP A 1 113 ? -7.004 6.446 -16.488 1.00 73.75 113 ASP A C 1
ATOM 894 O O . ASP A 1 113 ? -6.325 6.531 -17.519 1.00 73.75 113 ASP A O 1
ATOM 898 N N . GLU A 1 114 ? -7.286 7.522 -15.748 1.00 78.44 114 GLU A N 1
ATOM 899 C CA . GLU A 1 114 ? -6.823 8.875 -16.066 1.00 78.44 114 GLU A CA 1
ATOM 900 C C . GLU A 1 114 ? -5.295 8.997 -15.938 1.00 78.44 114 GLU A C 1
ATOM 902 O O . GLU A 1 114 ? -4.620 9.469 -16.857 1.00 78.44 114 GLU A O 1
ATOM 907 N N . LEU A 1 115 ? -4.717 8.487 -14.845 1.00 75.06 115 LEU A N 1
ATOM 908 C CA . LEU A 1 115 ? -3.271 8.446 -14.636 1.00 75.06 115 LEU A CA 1
ATOM 909 C C . LEU A 1 115 ? -2.577 7.633 -15.733 1.00 75.06 115 LEU A C 1
ATOM 911 O O . LEU A 1 115 ? -1.566 8.074 -16.275 1.00 75.06 115 LEU A O 1
ATOM 915 N N . ARG A 1 116 ? -3.130 6.472 -16.104 1.00 73.62 116 ARG A N 1
ATOM 916 C CA . ARG A 1 116 ? -2.600 5.638 -17.190 1.00 73.62 116 ARG A CA 1
ATOM 917 C C . ARG A 1 116 ? -2.585 6.385 -18.521 1.00 73.62 116 ARG A C 1
ATOM 919 O O . ARG A 1 116 ? -1.587 6.314 -19.235 1.00 73.62 116 ARG A O 1
ATOM 926 N N . SER A 1 117 ? -3.649 7.123 -18.828 1.00 79.94 117 SER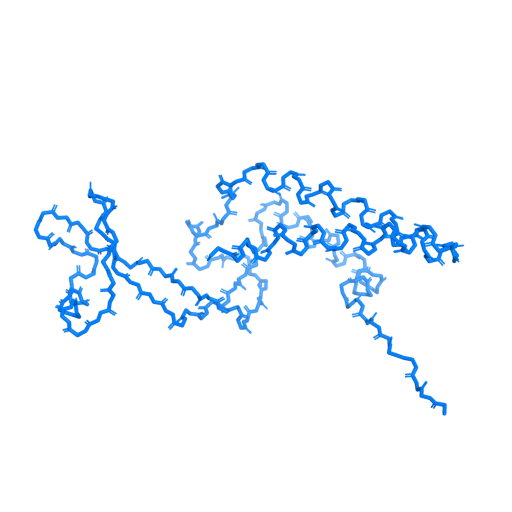 A N 1
ATOM 927 C CA . SER A 1 117 ? -3.745 7.935 -20.046 1.00 79.94 117 SER A CA 1
ATOM 928 C C . SER A 1 117 ? -2.683 9.039 -20.067 1.00 79.94 117 SER A C 1
ATOM 930 O O . SER A 1 117 ? -1.984 9.221 -21.064 1.00 79.94 117 SER A O 1
ATOM 932 N N . TYR A 1 118 ? -2.481 9.731 -18.941 1.00 84.81 118 TYR A N 1
ATOM 933 C CA . TYR A 1 118 ? -1.435 10.747 -18.835 1.00 84.81 118 TYR A CA 1
ATOM 934 C C . TYR A 1 118 ? -0.020 10.170 -18.902 1.00 84.81 118 TYR A C 1
ATOM 936 O O . TYR A 1 118 ? 0.838 10.770 -19.544 1.00 84.81 118 TYR A O 1
ATOM 944 N N . LEU A 1 119 ? 0.231 9.005 -18.300 1.00 77.06 119 LEU A N 1
ATOM 945 C CA . LEU A 1 119 ? 1.524 8.321 -18.387 1.00 77.06 119 LEU A CA 1
ATOM 946 C C . LEU A 1 119 ? 1.850 7.895 -19.826 1.00 77.06 119 LEU A C 1
ATOM 948 O O . LEU A 1 119 ? 2.988 8.052 -20.255 1.00 77.06 119 LEU A O 1
ATOM 952 N N . GLN A 1 120 ? 0.860 7.429 -20.593 1.00 81.31 120 GLN A N 1
ATOM 953 C CA . GLN A 1 120 ? 1.041 7.103 -22.013 1.00 81.31 120 GLN A CA 1
ATOM 954 C C . GLN A 1 120 ? 1.407 8.338 -22.844 1.00 81.31 120 GLN A C 1
ATOM 956 O O . GLN A 1 120 ? 2.344 8.291 -23.638 1.00 81.31 120 GLN A O 1
ATOM 961 N N . ILE A 1 121 ? 0.708 9.460 -22.641 1.00 85.38 121 ILE A N 1
ATOM 962 C CA . ILE A 1 121 ? 1.026 10.722 -23.327 1.00 85.38 121 ILE A CA 1
ATOM 963 C C . ILE A 1 121 ? 2.419 11.215 -22.918 1.00 85.38 121 ILE A C 1
ATOM 965 O O . ILE A 1 121 ? 3.188 11.665 -23.765 1.00 85.38 121 ILE A O 1
ATOM 969 N N . HIS A 1 122 ? 2.756 11.114 -21.632 1.00 85.19 122 HIS A N 1
ATOM 970 C CA . HIS A 1 122 ? 4.064 11.498 -21.114 1.00 85.19 122 HIS A CA 1
ATOM 971 C C . HIS A 1 122 ? 5.192 10.712 -21.793 1.00 85.19 122 HIS A C 1
ATOM 973 O O . HIS A 1 122 ? 6.169 11.318 -22.214 1.00 85.19 122 HIS A O 1
ATOM 979 N N . ASP A 1 123 ? 5.045 9.395 -21.948 1.00 76.75 123 ASP A N 1
ATOM 980 C CA . ASP A 1 123 ? 6.045 8.523 -22.581 1.00 76.75 123 ASP A CA 1
ATOM 981 C C . ASP A 1 123 ? 6.240 8.833 -24.078 1.00 76.75 123 ASP A C 1
ATOM 983 O O . ASP A 1 123 ? 7.369 8.932 -24.573 1.00 76.75 123 ASP A O 1
ATOM 987 N N . ILE A 1 124 ? 5.139 9.103 -24.792 1.00 85.06 124 ILE A N 1
ATOM 988 C CA . ILE A 1 124 ? 5.173 9.559 -26.191 1.00 85.06 124 ILE A CA 1
ATOM 989 C C . ILE A 1 124 ? 5.916 10.895 -26.307 1.00 85.06 124 ILE A C 1
ATOM 991 O O . ILE A 1 124 ? 6.783 11.044 -27.167 1.00 85.06 124 ILE A O 1
ATOM 995 N N . LEU A 1 125 ? 5.603 11.866 -25.443 1.00 82.88 125 LEU A N 1
ATOM 996 C CA . LEU A 1 125 ? 6.247 13.182 -25.454 1.00 82.88 125 LEU A CA 1
ATOM 997 C C . LEU A 1 125 ? 7.724 13.103 -25.062 1.00 82.88 125 LEU A C 1
ATOM 999 O O . LEU A 1 125 ? 8.535 13.820 -25.638 1.00 82.88 125 LEU A O 1
ATOM 1003 N N . HIS A 1 126 ? 8.077 12.221 -24.125 1.00 75.56 126 HIS A N 1
ATOM 1004 C CA . HIS A 1 126 ? 9.462 11.987 -23.726 1.00 75.56 126 HIS A CA 1
ATOM 1005 C C . HIS A 1 126 ? 10.273 11.431 -24.899 1.00 75.56 126 HIS A C 1
ATOM 1007 O O . HIS A 1 126 ? 11.345 11.941 -25.217 1.00 75.56 126 HIS A O 1
ATOM 1013 N N . SER A 1 127 ? 9.711 10.448 -25.605 1.00 77.25 127 SER A N 1
ATOM 1014 C CA . SER A 1 127 ? 10.306 9.893 -26.820 1.00 77.25 127 SER A CA 1
ATOM 1015 C C . SER A 1 127 ? 10.429 10.956 -27.916 1.00 77.25 127 SER A C 1
ATOM 1017 O O . SER A 1 127 ? 11.490 11.100 -28.510 1.00 77.25 127 SER A O 1
ATOM 1019 N N . ALA A 1 128 ? 9.386 11.753 -28.161 1.00 77.62 128 ALA A N 1
ATOM 1020 C CA . ALA A 1 128 ? 9.412 12.807 -29.173 1.00 77.62 128 ALA A CA 1
ATOM 1021 C C . ALA A 1 128 ? 10.451 13.899 -28.863 1.00 77.62 128 ALA A C 1
ATOM 1023 O O . ALA A 1 128 ? 11.149 14.342 -29.771 1.00 77.62 128 ALA A O 1
ATOM 1024 N N . TYR A 1 129 ? 10.598 14.280 -27.591 1.00 68.31 129 TYR A N 1
ATOM 1025 C CA . TYR A 1 129 ? 11.601 15.241 -27.129 1.00 68.31 129 TYR A CA 1
ATOM 1026 C C . TYR A 1 129 ? 13.037 14.741 -27.354 1.00 68.31 129 TYR A C 1
ATOM 1028 O O . TYR A 1 129 ? 13.896 15.512 -27.772 1.00 68.31 129 TYR A O 1
ATOM 1036 N N . LEU A 1 130 ? 13.295 13.440 -27.158 1.00 64.75 130 LEU A N 1
ATOM 1037 C CA . LEU A 1 130 ? 14.614 12.840 -27.408 1.00 64.75 130 LEU A CA 1
ATOM 1038 C C . LEU A 1 130 ? 15.052 12.928 -28.879 1.00 64.75 130 LEU A C 1
ATOM 1040 O O . LEU A 1 130 ? 16.251 12.956 -29.152 1.00 64.75 130 LEU A O 1
ATOM 1044 N N . TYR A 1 131 ? 14.105 12.977 -29.820 1.00 70.94 131 TYR A N 1
ATOM 1045 C CA . TYR A 1 131 ? 14.389 13.032 -31.259 1.00 70.94 131 TYR A CA 1
ATOM 1046 C C . TYR A 1 131 ? 14.136 14.408 -31.888 1.00 70.94 131 TYR A C 1
ATOM 1048 O O . TYR A 1 131 ? 14.582 14.651 -33.010 1.00 70.94 131 TYR A O 1
ATOM 1056 N N . ASN A 1 132 ? 13.425 15.308 -31.203 1.00 67.31 132 ASN A N 1
ATOM 1057 C CA . ASN A 1 132 ? 13.035 16.609 -31.730 1.00 67.31 132 ASN A CA 1
ATOM 1058 C C . ASN A 1 132 ? 12.956 17.659 -30.606 1.00 67.31 132 ASN A C 1
ATOM 1060 O O . ASN A 1 132 ? 12.063 17.624 -29.760 1.00 67.31 132 ASN A O 1
ATOM 1064 N N . ASN A 1 133 ? 13.884 18.622 -30.625 1.00 67.81 133 ASN A N 1
ATOM 1065 C CA . ASN A 1 133 ? 14.043 19.676 -29.610 1.00 67.81 133 ASN A CA 1
ATOM 1066 C C . ASN A 1 133 ? 13.031 20.833 -29.790 1.00 67.81 133 ASN A C 1
ATOM 1068 O O . ASN A 1 133 ? 13.374 22.017 -29.755 1.00 67.81 133 ASN A O 1
ATOM 1072 N N . ASP A 1 134 ? 11.766 20.496 -30.029 1.00 85.12 134 ASP A N 1
ATOM 1073 C CA . ASP A 1 134 ? 10.692 21.464 -30.231 1.00 85.12 134 ASP A CA 1
ATOM 1074 C C . ASP A 1 134 ? 10.147 21.966 -28.879 1.00 85.12 134 ASP A C 1
ATOM 1076 O O . ASP A 1 134 ? 9.647 21.199 -28.050 1.00 85.12 134 ASP A O 1
ATOM 1080 N N . LYS A 1 135 ? 10.187 23.288 -28.665 1.00 82.94 135 LYS A N 1
ATOM 1081 C CA . LYS A 1 135 ? 9.679 23.950 -27.447 1.00 82.94 135 LYS A CA 1
ATOM 1082 C C . LYS A 1 135 ? 8.194 23.682 -27.178 1.00 82.94 135 LYS A C 1
ATOM 1084 O O . LYS A 1 135 ? 7.744 23.774 -26.034 1.00 82.94 135 LYS A O 1
ATOM 1089 N N . SER A 1 136 ? 7.407 23.376 -28.207 1.00 85.94 136 SER A N 1
ATOM 1090 C CA . SER A 1 136 ? 6.000 22.999 -28.051 1.00 85.94 136 SER A CA 1
ATOM 1091 C C . SER A 1 136 ? 5.842 21.614 -27.408 1.00 85.94 136 SER A C 1
ATOM 1093 O O . SER A 1 136 ? 4.943 21.426 -26.579 1.00 85.94 136 SER A O 1
ATOM 1095 N N . ILE A 1 137 ? 6.753 20.678 -27.704 1.00 83.38 137 ILE A N 1
ATOM 1096 C CA . ILE A 1 137 ? 6.807 19.339 -27.100 1.00 83.38 137 ILE A CA 1
ATOM 1097 C C . ILE A 1 137 ? 7.224 19.457 -25.634 1.00 83.38 137 ILE A C 1
ATOM 1099 O O . ILE A 1 137 ? 6.559 18.894 -24.767 1.00 83.38 137 ILE A O 1
ATOM 1103 N N . GLU A 1 138 ? 8.243 20.265 -25.335 1.00 81.19 138 GLU A N 1
ATOM 1104 C CA . GLU A 1 138 ? 8.701 20.530 -23.964 1.00 81.19 138 GLU A CA 1
ATOM 1105 C C . GLU A 1 138 ? 7.579 21.116 -23.085 1.00 81.19 138 GLU A C 1
ATOM 1107 O O . GLU A 1 138 ? 7.303 20.629 -21.984 1.00 81.19 138 GLU A O 1
ATOM 1112 N N . LYS A 1 139 ? 6.859 22.124 -23.599 1.00 86.69 139 LYS A N 1
ATOM 1113 C CA . LYS A 1 139 ? 5.723 22.741 -22.898 1.00 86.69 139 LYS A CA 1
ATOM 1114 C C . LYS A 1 139 ? 4.594 21.739 -22.643 1.00 86.69 139 LYS A C 1
ATOM 1116 O O . LYS A 1 139 ? 3.988 21.752 -21.569 1.00 86.69 139 LYS A O 1
ATOM 1121 N N . SER A 1 140 ? 4.326 20.868 -23.613 1.00 87.25 140 SER A N 1
ATOM 1122 C CA . SER A 1 140 ? 3.323 19.808 -23.489 1.00 87.25 140 SER A CA 1
ATOM 1123 C C . SER A 1 140 ? 3.750 18.757 -22.463 1.00 87.25 140 SER A C 1
ATOM 1125 O O . SER A 1 140 ? 2.946 18.365 -21.620 1.00 87.25 140 SER A O 1
ATOM 1127 N N . HIS A 1 141 ? 5.025 18.362 -22.462 1.00 85.00 141 HIS A N 1
ATOM 1128 C CA . HIS A 1 141 ? 5.584 17.416 -21.499 1.00 85.00 141 HIS A CA 1
ATOM 1129 C C . HIS A 1 141 ? 5.446 17.954 -20.068 1.00 85.00 141 HIS A C 1
ATOM 1131 O O . HIS A 1 141 ? 4.852 17.292 -19.221 1.00 85.00 141 HIS A O 1
ATOM 1137 N N . LEU A 1 142 ? 5.863 19.203 -19.816 1.00 83.50 142 LEU A N 1
ATOM 1138 C CA . LEU A 1 142 ? 5.717 19.866 -18.512 1.00 83.50 142 LEU A CA 1
ATOM 1139 C C . LEU A 1 142 ? 4.261 19.934 -18.030 1.00 83.50 142 LEU A C 1
ATOM 1141 O O . LEU A 1 142 ? 3.982 19.714 -16.847 1.00 83.50 142 LEU A O 1
ATOM 1145 N N . PHE A 1 143 ? 3.324 20.230 -18.933 1.00 88.88 143 PHE A N 1
ATOM 1146 C CA . PHE A 1 143 ? 1.898 20.259 -18.613 1.00 88.88 143 PHE A CA 1
ATOM 1147 C C . PHE A 1 143 ? 1.393 18.887 -18.147 1.00 88.88 143 PHE A C 1
ATOM 1149 O O . PHE A 1 143 ? 0.744 18.790 -17.102 1.00 88.88 143 PHE A O 1
ATOM 1156 N N . ILE A 1 144 ? 1.734 17.824 -18.879 1.00 87.38 144 ILE A N 1
ATOM 1157 C CA . ILE A 1 144 ? 1.334 16.453 -18.549 1.00 87.38 144 ILE A CA 1
ATOM 1158 C C . ILE A 1 144 ? 2.004 15.984 -17.251 1.00 87.38 144 ILE A C 1
ATOM 1160 O O . ILE A 1 144 ? 1.327 15.440 -16.379 1.00 87.38 144 ILE A O 1
ATOM 1164 N N . THR A 1 145 ? 3.291 16.282 -17.046 1.00 81.81 145 THR A N 1
ATOM 1165 C CA . THR A 1 145 ? 3.990 16.006 -15.781 1.00 81.81 145 THR A CA 1
ATOM 1166 C C . THR A 1 145 ? 3.285 16.674 -14.594 1.00 81.81 145 THR A C 1
ATOM 1168 O O . THR A 1 145 ? 3.145 16.063 -13.534 1.00 81.81 145 THR A O 1
ATOM 1171 N N . LYS A 1 146 ? 2.801 17.915 -14.748 1.00 83.38 146 LYS A N 1
ATOM 1172 C CA . LYS A 1 146 ? 2.049 18.610 -13.691 1.00 83.38 146 LYS A CA 1
ATOM 1173 C C . LYS A 1 146 ? 0.715 17.921 -13.396 1.00 83.38 146 LYS A C 1
ATOM 1175 O O . LYS A 1 146 ? 0.377 17.769 -12.227 1.00 83.38 146 LYS A O 1
ATOM 1180 N N . LYS A 1 147 ? -0.009 17.460 -14.422 1.00 82.62 147 LYS A N 1
ATOM 1181 C CA . LYS A 1 147 ? -1.262 16.701 -14.259 1.00 82.62 147 LYS A CA 1
ATOM 1182 C C . LYS A 1 147 ? -1.052 15.381 -13.519 1.00 82.62 147 LYS A C 1
ATOM 1184 O O . LYS A 1 147 ? -1.786 15.112 -12.574 1.00 82.62 147 LYS A O 1
ATOM 1189 N N . ILE A 1 148 ? -0.004 14.630 -13.865 1.00 76.94 148 ILE A N 1
ATOM 1190 C CA . ILE A 1 148 ? 0.393 13.407 -13.149 1.00 76.94 148 ILE A CA 1
ATOM 1191 C C . ILE A 1 148 ? 0.668 13.717 -11.673 1.00 76.94 148 ILE A C 1
ATOM 1193 O O . ILE A 1 148 ? 0.123 13.057 -10.795 1.00 76.94 148 ILE A O 1
ATOM 1197 N N . LYS A 1 149 ? 1.458 14.761 -11.384 1.00 74.62 149 LYS A N 1
ATOM 1198 C CA . LYS A 1 149 ? 1.764 15.165 -10.002 1.00 74.62 149 LYS A CA 1
ATOM 1199 C C . LYS A 1 149 ? 0.518 15.564 -9.214 1.00 74.62 149 LYS A C 1
ATOM 1201 O O . LYS A 1 149 ? 0.420 15.210 -8.049 1.00 74.62 149 LYS A O 1
ATOM 1206 N N . THR A 1 150 ? -0.431 16.268 -9.828 1.00 79.25 150 THR A N 1
ATOM 1207 C CA . THR A 1 150 ? -1.700 16.625 -9.175 1.00 79.25 150 THR A CA 1
ATOM 1208 C C . THR A 1 150 ? -2.562 15.395 -8.884 1.00 79.25 150 THR A C 1
ATOM 1210 O O . THR A 1 150 ? -3.135 15.311 -7.805 1.00 79.25 150 THR A O 1
ATOM 1213 N N . LEU A 1 151 ? -2.626 14.431 -9.807 1.00 68.31 151 LEU A N 1
ATOM 1214 C CA . LEU A 1 151 ? -3.400 13.198 -9.618 1.00 68.31 151 LEU A CA 1
ATOM 1215 C C . LEU A 1 151 ? -2.801 12.271 -8.554 1.00 68.31 151 LEU A C 1
ATOM 1217 O O . LEU A 1 151 ? -3.544 11.633 -7.817 1.00 68.31 151 LEU A O 1
ATOM 1221 N N . VAL A 1 152 ? -1.469 12.198 -8.470 1.00 64.31 152 VAL A N 1
ATOM 1222 C CA . VAL A 1 152 ? -0.758 11.325 -7.520 1.00 64.31 152 VAL A CA 1
ATOM 1223 C C . VAL A 1 152 ? -0.570 11.990 -6.152 1.00 64.31 152 VAL A C 1
ATOM 1225 O O . VAL A 1 152 ? -0.563 11.305 -5.137 1.00 64.31 152 VAL A O 1
ATOM 1228 N N . GLY A 1 153 ? -0.414 13.315 -6.109 1.00 56.19 153 GLY A N 1
ATOM 1229 C CA . GLY A 1 153 ? -0.092 14.058 -4.888 1.00 56.19 153 GLY A CA 1
ATOM 1230 C C . GLY A 1 153 ? -1.275 14.361 -3.970 1.00 56.19 153 GLY A C 1
ATOM 1231 O O . GLY A 1 153 ? -1.046 14.825 -2.860 1.00 56.19 153 GLY A O 1
ATOM 1232 N N . GLY A 1 154 ? -2.513 14.108 -4.408 1.00 45.22 154 GLY A N 1
ATOM 1233 C CA . GLY A 1 154 ? -3.707 14.536 -3.686 1.00 45.22 154 GLY A CA 1
ATOM 1234 C C . GLY A 1 154 ? -3.873 16.060 -3.717 1.00 45.22 154 GLY A C 1
ATOM 1235 O O . GLY A 1 154 ? -2.924 16.837 -3.631 1.00 45.22 154 GLY A O 1
ATOM 1236 N N . SER A 1 155 ? -5.107 16.520 -3.884 1.00 37.41 155 SER A N 1
ATOM 1237 C CA . SER A 1 155 ? -5.449 17.922 -3.673 1.00 37.41 155 SER A CA 1
ATOM 1238 C C . SER A 1 155 ? -5.082 18.299 -2.236 1.00 37.41 155 SER A C 1
ATOM 1240 O O . SER A 1 155 ? -5.644 17.721 -1.310 1.00 37.41 155 SER A O 1
ATOM 1242 N N . ASN A 1 156 ? -4.175 19.261 -2.041 1.00 35.69 156 ASN A N 1
ATOM 1243 C CA . ASN A 1 156 ? -4.108 19.994 -0.777 1.00 35.69 156 ASN A CA 1
ATOM 1244 C C . ASN A 1 156 ? -5.455 20.714 -0.609 1.00 35.69 156 ASN A C 1
ATOM 1246 O O . ASN A 1 156 ? -5.673 21.763 -1.221 1.00 35.69 156 ASN A O 1
ATOM 1250 N N . GLY A 1 157 ? -6.360 20.081 0.133 1.00 30.52 157 GLY A N 1
ATOM 1251 C CA . GLY A 1 157 ? -7.521 20.692 0.770 1.00 30.52 157 GLY A CA 1
ATOM 1252 C C . GLY A 1 157 ? -7.206 20.931 2.233 1.00 30.52 157 GLY A C 1
ATOM 1253 O O . GLY A 1 157 ? -6.582 20.029 2.836 1.00 30.52 157 GLY A O 1
#

pLDDT: mean 75.32, std 16.65, range [30.52, 97.06]

Foldseek 3Di:
DDDDDDPDPVVVVCCVVPVVVVVVQVVCVVVLQKDKAWDKDFPDKFKAFPVVRDTGGDDPVCVVCVVQAQHDDPNTHIHIDGDDIDTDDIDMDRDHPDPVPPCPDDPCPPLVVVLVVLVVLLVVLVVCCVVDVDPVSVVVNVVSVVVNCPSVVDPPD

Sequence (157 aa):
VEDPIHVICLACLYQYIFPKTIDRLKYLVGQGKAFVSVEAYFTKWNYFLVESNEFIPRNDETKFLDARIGSTYNGKTVARILDDFIIGGVGVTPNPANPDSIIISMSNKNIADELRSYLQIHDILHSAYLYNNDKSIEKSHLFITKKIKTLVGGSNG